Protein AF-Q8X206-F1 (afdb_monomer_lite)

Sequence (97 aa):
DLVGVASTAIGFFKKAAIGSSARERTIKTKTSPADVVMFSGSKDSQTSADTFQGGEARGALSWAFIESLKKWPRQSYLQLLNSIRALLEDKYTQKPQ

InterPro domains:
  IPR011600 Peptidase C14, caspase domain [PF00656] (23-97)

Foldseek 3Di:
DVVVVVVVVVVVVCCVVCVCVVVVVCCVPVHDPDDDDDKDQADPVDDFDWDADPNDIDGLLVVQLVVLCVVPVDDDPVRSLVSSQVSCVVPHPGRMD

pLDDT: mean 79.14, std 11.43, range [54.41, 96.06]

Structure (mmCIF, N/CA/C/O backbone):
data_AF-Q8X206-F1
#
_entry.id   AF-Q8X206-F1
#
loop_
_atom_site.group_PDB
_atom_site.id
_atom_site.type_symbol
_atom_site.label_atom_id
_atom_site.label_alt_id
_atom_site.label_comp_id
_atom_site.label_asym_id
_atom_site.label_entity_id
_atom_site.label_seq_id
_atom_site.pdbx_PDB_ins_code
_atom_site.Cartn_x
_atom_site.Cartn_y
_atom_site.Cartn_z
_atom_site.occupancy
_atom_site.B_iso_or_equiv
_atom_site.auth_seq_id
_atom_site.auth_comp_id
_atom_site.auth_asym_id
_atom_site.auth_atom_id
_atom_site.pdbx_PDB_model_num
ATOM 1 N N . ASP A 1 1 ? 5.310 28.600 -51.010 1.00 54.41 1 ASP A N 1
ATOM 2 C CA . ASP A 1 1 ? 4.723 27.301 -50.603 1.00 54.41 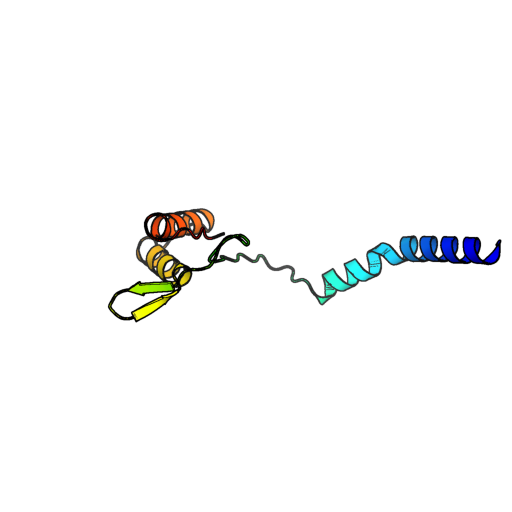1 ASP A CA 1
ATOM 3 C C . ASP A 1 1 ? 5.640 26.075 -50.659 1.00 54.41 1 ASP A C 1
ATOM 5 O O . ASP A 1 1 ? 5.428 25.163 -49.874 1.00 54.41 1 ASP A O 1
ATOM 9 N N . LEU A 1 2 ? 6.712 26.032 -51.465 1.00 59.72 2 LEU A N 1
ATOM 10 C CA . LEU A 1 2 ? 7.591 24.843 -51.552 1.00 59.72 2 LEU A CA 1
ATOM 11 C C . LEU A 1 2 ? 8.560 24.657 -50.352 1.00 59.72 2 LEU A C 1
ATOM 13 O O . LEU A 1 2 ? 8.896 23.537 -49.974 1.00 59.72 2 LEU A O 1
ATOM 17 N N . VAL A 1 3 ? 8.974 25.753 -49.705 1.00 63.19 3 VAL A N 1
ATOM 18 C CA . VAL A 1 3 ? 9.954 25.764 -48.592 1.00 63.19 3 VAL A CA 1
ATOM 19 C C . VAL A 1 3 ? 9.361 25.252 -47.263 1.00 63.19 3 VAL A C 1
ATOM 21 O O . VAL A 1 3 ? 10.061 24.645 -46.447 1.00 63.19 3 VAL A O 1
ATOM 24 N N . GLY A 1 4 ? 8.053 25.429 -47.051 1.00 63.25 4 GLY A N 1
ATOM 25 C CA . GLY A 1 4 ? 7.350 24.948 -45.851 1.00 63.25 4 GLY A CA 1
ATOM 26 C C . GLY A 1 4 ? 7.103 23.434 -45.854 1.00 63.25 4 GLY A C 1
ATOM 27 O O . GLY A 1 4 ? 7.157 22.783 -44.811 1.00 63.25 4 GLY A O 1
ATOM 28 N N . VAL A 1 5 ? 6.906 22.841 -47.037 1.00 74.75 5 VAL A N 1
ATOM 29 C CA . VAL A 1 5 ? 6.696 21.390 -47.181 1.00 74.75 5 VAL A CA 1
ATOM 30 C C . VAL A 1 5 ? 8.020 20.632 -47.032 1.00 74.75 5 VAL A C 1
ATOM 32 O O . VAL A 1 5 ? 8.072 19.609 -46.349 1.00 74.75 5 VAL A O 1
ATOM 35 N N . ALA A 1 6 ? 9.116 21.174 -47.576 1.00 71.56 6 ALA A N 1
ATOM 36 C CA . ALA A 1 6 ? 10.451 20.589 -47.442 1.00 71.56 6 ALA A CA 1
ATOM 37 C C . ALA A 1 6 ? 10.941 20.550 -45.981 1.00 71.56 6 ALA A C 1
ATOM 39 O O . ALA A 1 6 ? 11.440 19.526 -45.515 1.00 71.56 6 ALA A O 1
ATOM 40 N N . SER A 1 7 ? 10.750 21.636 -45.226 1.00 69.19 7 SER A N 1
ATOM 41 C CA . SER A 1 7 ? 11.130 21.707 -43.806 1.00 69.19 7 SER A CA 1
ATOM 42 C C . SER A 1 7 ? 10.301 20.764 -42.925 1.00 69.19 7 SER A C 1
ATOM 44 O O . SER A 1 7 ? 10.845 20.123 -42.024 1.00 69.19 7 SER A O 1
ATOM 46 N N . THR A 1 8 ? 9.015 20.596 -43.238 1.00 72.06 8 THR A N 1
ATOM 47 C CA . THR A 1 8 ? 8.134 19.628 -42.569 1.00 72.06 8 THR A CA 1
ATOM 48 C C . THR A 1 8 ? 8.582 18.188 -42.831 1.00 72.06 8 THR A C 1
ATOM 50 O O . THR A 1 8 ? 8.732 17.412 -41.886 1.00 72.06 8 THR A O 1
ATOM 53 N N . ALA A 1 9 ? 8.884 17.834 -44.084 1.00 75.38 9 ALA A N 1
ATOM 54 C CA . ALA A 1 9 ? 9.378 16.504 -44.446 1.00 75.38 9 ALA A CA 1
ATOM 55 C C . ALA A 1 9 ? 10.723 16.175 -43.770 1.00 75.38 9 ALA A C 1
ATOM 57 O O . ALA A 1 9 ? 10.882 15.089 -43.214 1.00 75.38 9 ALA A O 1
ATOM 58 N N . ILE A 1 10 ? 11.659 17.130 -43.729 1.00 77.06 10 ILE A N 1
ATOM 59 C CA . ILE A 1 10 ? 12.937 16.987 -43.008 1.00 77.06 10 ILE A CA 1
ATOM 60 C C . ILE A 1 10 ? 12.699 16.836 -41.499 1.00 77.06 10 ILE A C 1
ATOM 62 O O . ILE A 1 10 ? 13.345 16.011 -40.851 1.00 77.06 10 ILE A O 1
ATOM 66 N N . GLY A 1 11 ? 11.749 17.584 -40.930 1.00 70.19 11 GLY A N 1
ATOM 67 C CA . GLY A 1 11 ? 11.336 17.454 -39.533 1.00 70.19 11 GLY A CA 1
ATOM 68 C C . GLY A 1 11 ? 10.787 16.062 -39.205 1.00 70.19 11 GLY A C 1
ATOM 69 O O . GLY A 1 11 ? 11.175 15.476 -38.192 1.00 70.19 11 GLY A O 1
ATOM 70 N N . PHE A 1 12 ? 9.956 15.495 -40.082 1.00 75.50 12 PHE A N 1
ATOM 71 C CA . PHE A 1 12 ? 9.446 14.127 -39.949 1.00 75.50 12 PHE A CA 1
ATOM 72 C C . PHE A 1 12 ? 10.542 13.070 -40.122 1.00 75.50 12 PHE A C 1
ATOM 74 O O . PHE A 1 12 ? 10.615 12.158 -39.301 1.00 75.50 12 PHE A O 1
ATOM 81 N N . PHE A 1 13 ? 11.444 13.218 -41.097 1.00 72.62 13 PHE A N 1
ATOM 82 C CA . PHE A 1 13 ? 12.594 12.319 -41.268 1.00 72.62 13 PHE A CA 1
ATOM 83 C C . PHE A 1 13 ? 13.535 12.350 -40.063 1.00 72.62 13 PHE A C 1
ATOM 85 O O . PHE A 1 13 ? 13.949 11.304 -39.568 1.00 72.62 13 PHE A O 1
ATOM 92 N N . LYS A 1 14 ? 13.826 13.540 -39.528 1.00 68.06 14 LYS A N 1
ATOM 93 C CA . LYS A 1 14 ? 14.645 13.707 -38.325 1.00 68.06 14 LYS A CA 1
ATOM 94 C C . LYS A 1 14 ? 13.960 13.099 -37.101 1.00 68.06 14 LYS A C 1
ATOM 96 O O . LYS A 1 14 ? 14.617 12.446 -36.301 1.00 68.06 14 LYS A O 1
ATOM 101 N N . LYS A 1 15 ? 12.641 13.248 -36.963 1.00 68.19 15 LYS A N 1
ATOM 102 C CA . LYS A 1 15 ? 11.863 12.636 -35.875 1.00 68.19 15 LYS A CA 1
ATOM 103 C C . LYS A 1 15 ? 11.765 11.111 -36.011 1.00 68.19 15 LYS A C 1
ATOM 105 O O . LYS A 1 15 ? 11.794 10.431 -34.994 1.00 68.19 15 LYS A O 1
ATOM 110 N N . ALA A 1 16 ? 11.713 10.579 -37.231 1.00 69.06 16 ALA A N 1
ATOM 111 C CA . ALA A 1 16 ? 11.751 9.141 -37.499 1.00 69.06 16 ALA A CA 1
ATOM 112 C C . ALA A 1 16 ? 13.145 8.541 -37.235 1.00 69.06 16 ALA A C 1
ATOM 114 O O . ALA A 1 16 ? 13.244 7.488 -36.615 1.00 69.06 16 ALA A O 1
ATOM 115 N N . ALA A 1 17 ? 14.219 9.242 -37.615 1.00 68.25 17 ALA A N 1
ATOM 116 C CA . ALA A 1 17 ? 15.600 8.812 -37.378 1.00 68.25 17 ALA A CA 1
ATOM 117 C C . ALA A 1 17 ? 16.048 8.963 -35.908 1.00 68.25 17 ALA A C 1
ATOM 119 O O . ALA A 1 17 ? 16.857 8.178 -35.425 1.00 68.25 17 ALA A O 1
ATOM 120 N N . ILE A 1 18 ? 15.528 9.960 -35.180 1.00 65.06 18 ILE A N 1
ATOM 121 C CA . ILE A 1 18 ? 15.889 10.262 -33.776 1.00 65.06 18 ILE A CA 1
ATOM 122 C C . ILE A 1 18 ? 14.868 9.675 -32.777 1.00 65.06 18 ILE A C 1
ATOM 124 O O . ILE A 1 18 ? 15.115 9.670 -31.568 1.00 65.06 18 ILE A O 1
ATOM 128 N N . GLY A 1 19 ? 13.737 9.145 -33.257 1.00 66.75 19 GLY A N 1
ATOM 129 C CA . GLY A 1 19 ? 12.532 8.838 -32.474 1.00 66.75 19 GLY A CA 1
ATOM 130 C C . GLY A 1 19 ? 12.697 7.851 -31.315 1.00 66.75 19 GLY A C 1
ATOM 131 O O . GLY A 1 19 ? 11.918 7.912 -30.364 1.00 66.75 19 GLY A O 1
ATOM 132 N N . SER A 1 20 ? 13.723 6.994 -31.329 1.00 64.44 20 SER A N 1
ATOM 133 C CA . SER A 1 20 ? 14.026 6.065 -30.227 1.00 64.44 20 SER A CA 1
ATOM 134 C C . SER A 1 20 ? 15.083 6.581 -29.242 1.00 64.44 20 SER A C 1
ATOM 136 O O . SER A 1 20 ? 15.054 6.208 -28.070 1.00 64.44 20 SER A O 1
ATOM 138 N N . SER A 1 21 ? 15.973 7.487 -29.663 1.00 75.12 21 SER A N 1
ATOM 139 C CA . SER A 1 21 ? 17.170 7.876 -28.894 1.00 75.12 21 SER A CA 1
ATOM 140 C C . SER A 1 21 ? 16.854 8.562 -27.557 1.00 75.12 21 SER A C 1
ATOM 142 O O . SER A 1 21 ? 17.499 8.298 -26.541 1.00 75.12 21 SER A O 1
ATOM 144 N N . ALA A 1 22 ? 15.822 9.410 -27.516 1.00 77.25 22 ALA A N 1
ATOM 145 C CA . ALA A 1 22 ? 15.384 10.075 -26.289 1.00 77.25 22 ALA A CA 1
ATOM 146 C C . ALA A 1 22 ? 14.763 9.083 -25.290 1.00 77.25 22 ALA A C 1
ATOM 148 O O . ALA A 1 22 ? 14.988 9.191 -24.081 1.00 77.25 22 ALA A O 1
ATOM 149 N N . ARG A 1 23 ? 14.021 8.085 -25.791 1.00 79.00 23 ARG A N 1
ATOM 150 C CA . ARG A 1 23 ? 13.437 7.010 -24.978 1.00 79.00 23 ARG A CA 1
ATOM 151 C C . ARG A 1 23 ? 14.521 6.082 -24.439 1.00 79.00 23 ARG A C 1
ATOM 153 O O . ARG A 1 23 ? 14.531 5.826 -23.243 1.00 79.00 23 ARG A O 1
ATOM 160 N N . GLU A 1 24 ? 15.464 5.649 -25.271 1.00 82.62 24 GLU A N 1
ATOM 161 C CA . GLU A 1 24 ? 16.608 4.827 -24.850 1.00 82.62 24 GLU A CA 1
ATOM 162 C C . GLU A 1 24 ? 17.471 5.538 -23.810 1.00 82.62 24 GLU A C 1
ATOM 164 O O . GLU A 1 24 ? 17.855 4.937 -22.806 1.00 82.62 24 GLU A O 1
ATOM 169 N N . ARG A 1 25 ? 17.731 6.837 -23.996 1.00 82.06 25 ARG A N 1
ATOM 170 C CA . ARG A 1 25 ? 18.453 7.642 -23.006 1.00 82.06 25 ARG A CA 1
ATOM 171 C C . ARG A 1 25 ? 17.680 7.741 -21.692 1.00 82.06 25 ARG A C 1
ATOM 173 O O . ARG A 1 25 ? 18.287 7.641 -20.630 1.00 82.06 25 ARG A O 1
ATOM 180 N N . THR A 1 26 ? 16.358 7.891 -21.752 1.00 83.19 26 THR A N 1
ATOM 181 C CA . THR A 1 26 ? 15.487 7.924 -20.566 1.00 83.19 26 THR A CA 1
ATOM 182 C C . THR A 1 26 ? 15.466 6.576 -19.850 1.00 83.19 26 THR A C 1
ATOM 184 O O . THR A 1 26 ? 1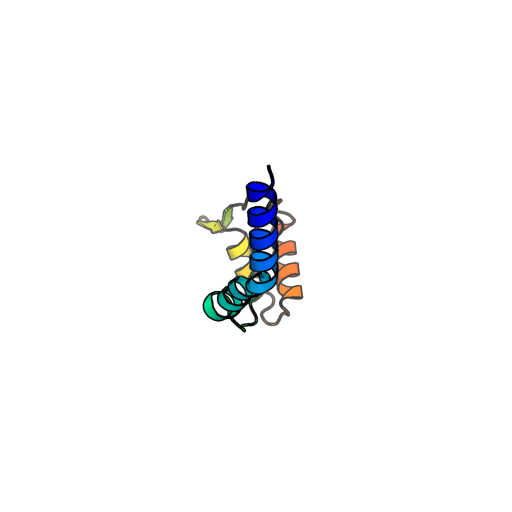5.634 6.550 -18.639 1.00 83.19 26 THR A O 1
ATOM 187 N N . ILE A 1 27 ? 15.362 5.459 -20.573 1.00 82.69 27 ILE A N 1
ATOM 188 C CA . ILE A 1 27 ? 15.456 4.113 -19.990 1.00 82.69 27 ILE A CA 1
ATOM 189 C C . ILE A 1 27 ? 16.815 3.946 -19.292 1.00 82.69 27 ILE A C 1
ATOM 191 O O . ILE A 1 27 ? 16.866 3.619 -18.111 1.00 82.69 27 ILE A O 1
ATOM 195 N N . LYS A 1 28 ? 17.922 4.283 -19.963 1.00 83.56 28 LYS A N 1
ATOM 196 C CA . LYS A 1 28 ? 19.273 4.138 -19.390 1.00 83.56 28 LYS A CA 1
ATOM 197 C C . LYS A 1 28 ? 19.552 5.019 -18.169 1.00 83.56 28 LYS A C 1
ATOM 199 O O . LYS A 1 28 ? 20.384 4.648 -17.354 1.00 83.56 28 LYS A O 1
ATOM 204 N N . THR A 1 29 ? 18.937 6.199 -18.073 1.00 88.25 29 THR A N 1
ATOM 205 C CA . THR A 1 29 ? 19.312 7.208 -17.057 1.00 88.25 29 THR A CA 1
ATOM 206 C C . THR A 1 29 ? 18.238 7.488 -16.013 1.00 88.25 29 THR A C 1
ATOM 208 O O . THR A 1 29 ? 18.549 8.048 -14.967 1.00 88.25 29 THR A O 1
ATOM 211 N N . LYS A 1 30 ? 16.979 7.134 -16.288 1.00 83.19 30 LYS A N 1
ATOM 212 C CA . LYS A 1 30 ? 15.816 7.452 -15.445 1.00 83.19 30 LYS A CA 1
ATOM 213 C C . LYS A 1 30 ? 14.943 6.237 -15.128 1.00 83.19 30 LYS A C 1
ATOM 215 O O . LYS A 1 30 ? 13.842 6.412 -14.617 1.00 83.19 30 LYS A O 1
ATOM 220 N N . THR A 1 31 ? 15.401 5.024 -15.434 1.00 82.38 31 THR A N 1
ATOM 221 C CA . THR A 1 31 ? 14.730 3.790 -15.005 1.00 82.38 31 THR A CA 1
ATOM 222 C C . THR A 1 31 ? 15.718 2.876 -14.296 1.00 82.38 31 THR A C 1
ATOM 224 O O . THR A 1 31 ? 16.926 2.979 -14.502 1.00 82.38 31 THR A O 1
ATOM 227 N N . SER A 1 32 ? 15.200 2.019 -13.423 1.00 82.50 32 SER A N 1
ATOM 228 C CA . SER A 1 32 ? 15.978 1.029 -12.684 1.00 82.50 32 SER A CA 1
ATOM 229 C C . SER A 1 32 ? 15.637 -0.366 -13.211 1.00 82.50 32 SER A C 1
ATOM 231 O O . SER A 1 32 ? 14.466 -0.604 -13.506 1.00 82.50 32 SER A O 1
ATOM 233 N N . PRO A 1 33 ? 16.602 -1.300 -13.295 1.00 84.75 33 PRO A N 1
ATOM 234 C CA . PRO A 1 33 ? 16.324 -2.704 -13.597 1.00 84.75 33 PRO A CA 1
ATOM 235 C C . PRO A 1 33 ? 15.715 -3.477 -12.407 1.00 84.75 33 PRO A C 1
ATOM 237 O O . PRO A 1 33 ? 15.664 -4.699 -12.450 1.00 84.75 33 PRO A O 1
ATOM 240 N N . ALA A 1 34 ? 15.324 -2.800 -11.323 1.00 84.56 34 ALA A N 1
ATOM 241 C CA . ALA A 1 34 ? 14.817 -3.434 -10.110 1.00 84.56 34 ALA A CA 1
ATOM 242 C C . ALA A 1 34 ? 13.370 -3.932 -10.243 1.00 84.56 34 ALA A C 1
ATOM 244 O O . ALA A 1 34 ? 12.522 -3.264 -10.837 1.00 84.56 34 ALA A O 1
ATOM 245 N N . ASP A 1 35 ? 13.079 -5.038 -9.561 1.00 86.12 35 ASP A N 1
ATOM 246 C CA . ASP A 1 35 ? 11.716 -5.499 -9.314 1.00 86.12 35 ASP A CA 1
ATOM 247 C C . ASP A 1 35 ? 11.113 -4.688 -8.161 1.00 86.12 35 ASP A C 1
ATOM 249 O O . ASP A 1 35 ? 11.530 -4.803 -7.006 1.00 86.12 35 ASP A O 1
ATOM 253 N N . VAL A 1 36 ? 10.145 -3.827 -8.478 1.00 86.69 36 VAL A N 1
ATOM 254 C CA . VAL A 1 36 ? 9.512 -2.924 -7.509 1.00 86.69 36 VAL A CA 1
ATOM 255 C C . VAL A 1 36 ? 8.061 -3.330 -7.291 1.00 86.69 36 VAL A C 1
ATOM 257 O O . VAL A 1 36 ? 7.278 -3.407 -8.236 1.00 86.69 36 VAL A O 1
ATOM 260 N N . VAL A 1 37 ? 7.693 -3.528 -6.025 1.00 88.69 37 VAL A N 1
ATOM 261 C CA . VAL A 1 37 ? 6.304 -3.695 -5.585 1.00 88.69 37 VAL A CA 1
ATOM 262 C C . VAL A 1 37 ? 5.922 -2.472 -4.762 1.00 88.69 37 VAL A C 1
ATOM 264 O O . VAL A 1 37 ? 6.590 -2.146 -3.782 1.00 88.69 37 VAL A O 1
ATOM 267 N N . MET A 1 38 ? 4.851 -1.792 -5.162 1.00 90.75 38 MET A N 1
ATOM 268 C CA . MET A 1 38 ? 4.302 -0.634 -4.462 1.00 90.75 38 MET A CA 1
ATOM 269 C C . MET A 1 38 ? 2.862 -0.935 -4.067 1.00 90.75 38 MET A C 1
ATOM 271 O O . MET A 1 38 ? 2.094 -1.398 -4.901 1.00 90.75 38 MET A O 1
ATOM 275 N N . PHE A 1 39 ? 2.513 -0.625 -2.820 1.00 88.62 39 PHE A N 1
ATOM 276 C CA . PHE A 1 39 ? 1.133 -0.621 -2.349 1.00 88.62 39 PHE A CA 1
ATOM 277 C C . PHE A 1 39 ? 0.657 0.820 -2.176 1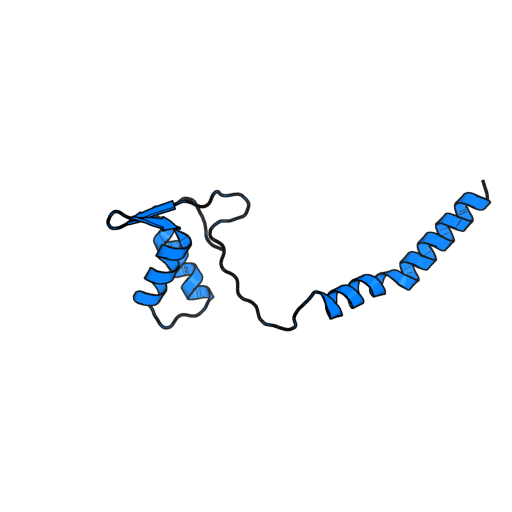.00 88.62 39 PHE A C 1
ATOM 279 O O . PHE A 1 39 ? 1.343 1.615 -1.525 1.00 88.62 39 PHE A O 1
ATOM 286 N N . SER A 1 40 ? -0.508 1.159 -2.725 1.00 87.25 40 SER A N 1
ATOM 287 C CA . SER A 1 40 ? -1.144 2.468 -2.540 1.00 87.25 40 SER A CA 1
ATOM 288 C C . SER A 1 40 ? -2.431 2.364 -1.714 1.00 87.25 40 SER A C 1
ATOM 290 O O . SER A 1 40 ? -3.078 1.319 -1.649 1.00 87.25 40 SER A O 1
ATOM 292 N N . GLY A 1 41 ? -2.797 3.455 -1.031 1.00 74.12 41 GLY A N 1
ATOM 293 C CA . GLY A 1 41 ? -3.921 3.470 -0.083 1.00 74.12 41 GLY A CA 1
ATOM 294 C C . GLY A 1 41 ? -5.294 3.524 -0.737 1.00 74.12 41 GLY A C 1
ATOM 295 O O . GLY A 1 41 ? -6.280 3.070 -0.158 1.00 74.12 41 GLY A O 1
ATOM 296 N N . SER A 1 42 ? -5.357 4.054 -1.953 1.00 70.56 42 SER A N 1
ATOM 297 C CA . SER A 1 42 ? -6.593 4.245 -2.688 1.00 70.56 42 SER A CA 1
ATOM 298 C C . SER A 1 42 ? -6.355 4.102 -4.188 1.00 70.56 42 SER A C 1
ATOM 300 O O . SER A 1 42 ? -5.260 4.331 -4.702 1.00 70.56 42 SER A O 1
ATOM 302 N N . LYS A 1 43 ? -7.417 3.734 -4.906 1.00 70.25 43 LYS A N 1
ATOM 303 C CA . LYS A 1 43 ? -7.494 3.949 -6.351 1.00 70.25 43 LYS A CA 1
ATOM 304 C C . LYS A 1 43 ? -7.434 5.451 -6.636 1.00 70.25 43 LYS A C 1
ATOM 306 O O . LYS A 1 43 ? -7.992 6.220 -5.860 1.00 70.25 43 LYS A O 1
ATOM 311 N N . ASP A 1 44 ? -6.889 5.848 -7.786 1.00 63.41 44 ASP A N 1
ATOM 312 C CA . ASP A 1 44 ? -6.801 7.263 -8.204 1.00 63.41 44 ASP A CA 1
ATOM 313 C C . ASP A 1 44 ? -8.133 8.033 -8.121 1.00 63.41 44 ASP A C 1
ATOM 315 O O . ASP A 1 44 ? -8.149 9.244 -7.938 1.00 63.41 44 ASP A O 1
ATOM 319 N N . SER A 1 45 ? -9.270 7.337 -8.230 1.00 61.97 45 SER A N 1
ATOM 320 C CA . SER A 1 45 ? -10.611 7.923 -8.136 1.00 61.97 45 SER A CA 1
ATOM 321 C C . SER A 1 45 ? -11.165 8.025 -6.705 1.00 61.97 45 SER A C 1
ATOM 323 O O . SER A 1 45 ? -12.360 8.269 -6.543 1.00 61.97 45 SER A O 1
ATOM 325 N N . GLN A 1 46 ? -10.371 7.729 -5.674 1.00 64.25 46 GLN A N 1
ATOM 326 C CA . GLN A 1 46 ? -10.816 7.615 -4.283 1.00 64.25 46 GLN A CA 1
ATOM 327 C C . GLN A 1 46 ? -9.902 8.395 -3.330 1.00 64.25 46 GLN A C 1
ATOM 329 O O . GLN A 1 46 ? -8.686 8.438 -3.502 1.00 64.25 46 GLN A O 1
ATOM 334 N N . THR A 1 47 ? -10.491 8.955 -2.274 1.00 67.44 47 THR A N 1
ATOM 335 C CA . THR A 1 47 ? -9.770 9.671 -1.213 1.00 67.44 47 THR A CA 1
ATOM 336 C C . THR A 1 47 ? -9.260 8.694 -0.155 1.00 67.44 47 THR A C 1
ATOM 338 O O . THR A 1 47 ? -10.018 7.843 0.315 1.00 67.44 47 THR A O 1
ATOM 341 N N . SER A 1 48 ? -7.987 8.815 0.233 1.00 63.00 48 SER A N 1
ATOM 342 C CA . SER A 1 48 ? -7.437 8.053 1.355 1.00 63.00 48 SER A CA 1
ATOM 343 C C . SER A 1 48 ? -8.067 8.503 2.670 1.00 63.00 48 SER A C 1
ATOM 345 O O . SER A 1 48 ? -8.215 9.703 2.897 1.00 63.00 48 SER A O 1
ATOM 347 N N . ALA A 1 49 ? -8.394 7.559 3.546 1.00 66.19 49 ALA A N 1
ATOM 348 C CA . ALA A 1 49 ? -9.009 7.857 4.833 1.00 66.19 49 ALA A CA 1
ATOM 349 C C . ALA A 1 49 ? -8.033 7.673 6.001 1.00 66.19 49 ALA A C 1
ATOM 351 O O . ALA A 1 49 ? -7.257 6.711 6.042 1.00 66.19 49 ALA A O 1
ATOM 352 N N . ASP A 1 50 ? -8.137 8.569 6.978 1.00 66.69 50 ASP A N 1
ATOM 353 C CA . ASP A 1 50 ? -7.516 8.410 8.287 1.00 66.69 50 ASP A CA 1
ATOM 354 C C . ASP A 1 50 ? -8.347 7.473 9.173 1.00 66.69 50 ASP A C 1
ATOM 356 O O . ASP A 1 50 ? -9.569 7.353 9.050 1.00 66.69 50 ASP A O 1
ATOM 360 N N . THR A 1 51 ? -7.672 6.788 10.089 1.00 65.12 51 THR A N 1
ATOM 361 C CA . THR A 1 51 ? -8.272 5.900 11.091 1.00 65.12 51 THR A CA 1
ATOM 362 C C . THR A 1 51 ? -8.004 6.430 12.477 1.00 65.12 51 THR A C 1
ATOM 364 O O . THR A 1 51 ? -6.961 7.027 12.734 1.00 65.12 51 THR A O 1
ATOM 367 N N . PHE A 1 52 ? -8.923 6.146 13.389 1.00 60.12 52 PHE A N 1
ATOM 368 C CA . PHE A 1 52 ? -8.711 6.351 14.811 1.00 60.12 52 PHE A CA 1
ATOM 369 C C . PHE A 1 52 ? -8.671 4.991 15.493 1.00 60.12 52 PHE A C 1
ATOM 371 O O . PHE A 1 52 ? -9.662 4.256 15.495 1.00 60.12 52 PHE A O 1
ATOM 378 N N . GLN A 1 53 ? -7.517 4.642 16.061 1.00 62.78 53 GLN A N 1
ATOM 379 C CA . GLN A 1 53 ? -7.346 3.400 16.807 1.00 62.78 53 GLN A CA 1
ATOM 380 C C . GLN A 1 53 ? -6.594 3.631 18.110 1.00 62.78 53 GLN A C 1
ATOM 382 O O . GLN A 1 53 ? -5.500 4.185 18.112 1.00 62.78 53 GLN A O 1
ATOM 387 N N . GLY A 1 54 ? -7.178 3.175 19.223 1.00 61.53 54 GLY A N 1
ATOM 388 C CA . GLY A 1 54 ? -6.550 3.274 20.544 1.00 61.53 54 GLY A CA 1
A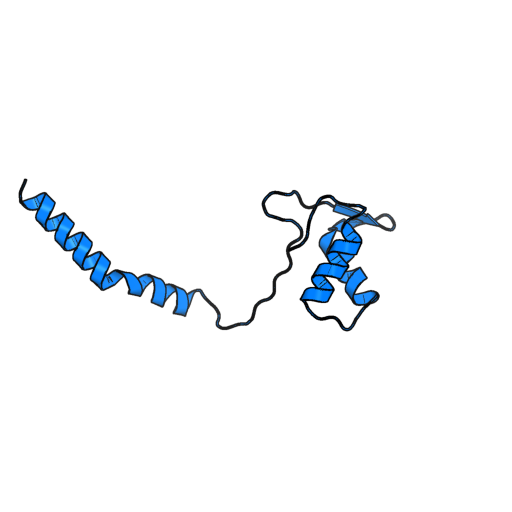TOM 389 C C . GLY A 1 54 ? -6.335 4.710 21.035 1.00 61.53 54 GLY A C 1
ATOM 390 O O . GLY A 1 54 ? -5.440 4.934 21.837 1.00 61.53 54 GLY A O 1
ATOM 391 N N . GLY A 1 55 ? -7.120 5.675 20.544 1.00 67.44 55 GLY A N 1
ATOM 392 C CA . GLY A 1 55 ? -6.981 7.095 20.892 1.00 67.44 55 GLY A CA 1
ATOM 393 C C . GLY A 1 55 ? -5.999 7.882 20.018 1.00 67.44 55 GLY A C 1
ATOM 394 O O . GLY A 1 55 ? -5.869 9.085 20.215 1.00 67.44 55 GLY A O 1
ATOM 395 N N . GLU A 1 56 ? -5.357 7.249 19.030 1.00 67.38 56 GLU A N 1
ATOM 396 C CA . GLU A 1 56 ? -4.432 7.914 18.104 1.00 67.38 56 GLU A CA 1
ATOM 397 C C . GLU A 1 56 ? -4.962 7.928 16.664 1.00 67.38 56 GLU A C 1
ATOM 399 O O . GLU A 1 56 ? -5.553 6.951 16.189 1.00 67.38 56 GLU A O 1
ATOM 404 N N . ALA A 1 57 ? -4.700 9.031 15.956 1.00 65.19 57 ALA A N 1
ATOM 405 C CA . ALA A 1 57 ? -4.917 9.139 14.518 1.00 65.19 57 ALA A CA 1
ATOM 406 C C . ALA A 1 57 ? -3.802 8.396 13.760 1.00 65.19 57 ALA A C 1
ATOM 408 O O . ALA A 1 57 ? -2.615 8.635 13.988 1.00 65.19 57 ALA A O 1
ATOM 409 N N . ARG A 1 58 ? -4.172 7.485 12.855 1.00 76.75 58 ARG A N 1
ATOM 410 C CA . ARG A 1 58 ? -3.249 6.701 12.015 1.00 76.75 58 ARG A CA 1
ATOM 411 C C . ARG A 1 58 ? -3.810 6.541 10.610 1.00 76.75 58 ARG A C 1
ATOM 413 O O . ARG A 1 58 ? -5.003 6.310 10.458 1.00 76.75 58 ARG A O 1
ATOM 420 N N . GLY A 1 59 ? -2.958 6.552 9.587 1.00 82.94 59 GLY A N 1
ATOM 421 C CA . GLY A 1 59 ? -3.384 6.267 8.213 1.00 82.94 59 GLY A CA 1
ATOM 422 C C . GLY A 1 59 ? -3.903 4.832 8.052 1.00 82.94 59 GLY A C 1
ATOM 423 O O . GLY A 1 59 ? -3.298 3.885 8.564 1.00 82.94 59 GLY A O 1
ATOM 424 N N . ALA A 1 60 ? -5.005 4.656 7.323 1.00 85.06 60 ALA A N 1
ATOM 425 C CA . ALA A 1 60 ? -5.693 3.367 7.213 1.00 85.06 60 ALA A CA 1
ATOM 426 C C . ALA A 1 60 ? -4.890 2.271 6.541 1.00 85.06 60 ALA A C 1
ATOM 428 O O . ALA A 1 60 ? -4.848 1.148 7.043 1.00 85.06 60 ALA A O 1
ATOM 429 N N . LEU A 1 61 ? -4.214 2.606 5.444 1.00 87.75 61 LEU A N 1
ATOM 430 C CA . LEU A 1 61 ? -3.351 1.655 4.763 1.00 87.75 61 LEU A CA 1
ATOM 431 C C . LEU A 1 61 ? -2.222 1.195 5.685 1.00 87.75 61 LEU A C 1
ATOM 433 O O . LEU A 1 61 ? -2.011 -0.003 5.835 1.00 87.75 61 LEU A O 1
ATOM 437 N N . SER A 1 62 ? -1.527 2.136 6.327 1.00 88.75 62 SER A N 1
ATOM 438 C CA . SER A 1 62 ? -0.404 1.829 7.215 1.00 88.75 62 SER A CA 1
ATOM 439 C C . SER A 1 62 ? -0.843 0.955 8.385 1.00 88.75 62 SER A C 1
ATOM 441 O O . SER A 1 62 ? -0.163 -0.012 8.726 1.00 88.75 62 SER A O 1
ATOM 443 N N . TRP A 1 63 ? -2.007 1.253 8.968 1.00 90.38 63 TRP A N 1
ATOM 444 C CA . TRP A 1 63 ? -2.590 0.426 10.014 1.00 90.38 63 TRP A CA 1
ATOM 445 C C . TRP A 1 63 ? -2.893 -0.999 9.519 1.00 90.38 63 TRP A C 1
ATOM 447 O O . TRP A 1 63 ? -2.409 -1.965 10.110 1.00 90.38 63 TRP A O 1
ATOM 457 N N . ALA A 1 64 ? -3.636 -1.139 8.416 1.00 89.81 64 ALA A N 1
ATOM 458 C CA . ALA A 1 64 ? -4.026 -2.441 7.876 1.00 89.81 64 ALA A CA 1
ATOM 459 C C . ALA A 1 64 ? -2.822 -3.267 7.394 1.00 89.81 64 ALA A C 1
ATOM 461 O O . ALA A 1 64 ? -2.805 -4.486 7.558 1.00 89.81 64 ALA A O 1
ATOM 462 N N . PHE A 1 65 ? -1.791 -2.615 6.855 1.00 92.31 65 PHE A N 1
ATOM 463 C CA . PHE A 1 65 ? -0.533 -3.245 6.456 1.00 92.31 65 PHE A CA 1
ATOM 464 C C . PHE A 1 65 ? 0.180 -3.883 7.655 1.00 92.31 65 PHE A C 1
ATOM 466 O O . PHE A 1 65 ? 0.511 -5.070 7.625 1.00 92.31 65 PHE A O 1
ATOM 473 N N . ILE A 1 66 ? 0.366 -3.118 8.737 1.00 92.19 66 ILE A N 1
ATOM 474 C CA . ILE A 1 66 ? 1.005 -3.609 9.966 1.00 92.19 66 ILE A CA 1
ATOM 475 C C . ILE A 1 66 ? 0.174 -4.737 10.586 1.00 92.19 66 ILE A C 1
ATOM 477 O O . ILE A 1 66 ? 0.724 -5.764 10.987 1.00 92.19 66 ILE A O 1
ATOM 481 N N . GLU A 1 67 ? -1.144 -4.565 10.657 1.00 93.00 67 GLU A N 1
ATOM 482 C CA . GLU A 1 67 ? -2.046 -5.551 11.251 1.00 93.00 67 GLU A CA 1
ATOM 483 C C . GLU A 1 67 ?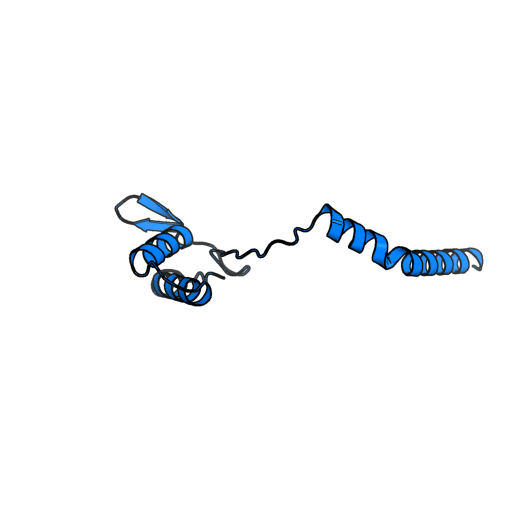 -2.072 -6.864 10.451 1.00 93.00 67 GLU A C 1
ATOM 485 O O . GLU A 1 67 ?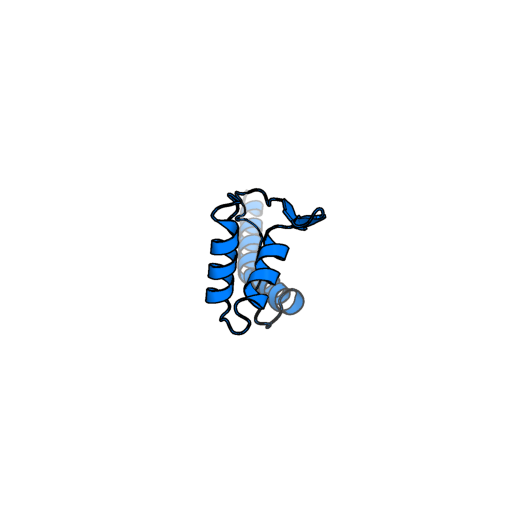 -2.051 -7.949 11.038 1.00 93.00 67 GLU A O 1
ATOM 490 N N . SER A 1 68 ? -2.035 -6.784 9.117 1.00 94.56 68 SER A N 1
ATOM 491 C CA . SER A 1 68 ? -1.942 -7.958 8.244 1.00 94.56 68 SER A CA 1
ATOM 492 C C . SER A 1 68 ? -0.673 -8.767 8.511 1.00 94.56 68 SER A C 1
ATOM 494 O O . SER A 1 68 ? -0.754 -9.981 8.700 1.00 94.56 68 SER A O 1
ATOM 496 N N . LEU A 1 69 ? 0.487 -8.105 8.583 1.00 95.19 69 LEU A N 1
ATOM 497 C CA . LEU A 1 69 ? 1.769 -8.775 8.827 1.00 95.19 69 LEU A CA 1
ATOM 498 C C . LEU A 1 69 ? 1.870 -9.367 10.238 1.00 95.19 69 LEU A C 1
ATOM 500 O O . LEU A 1 69 ? 2.510 -10.401 10.423 1.00 95.19 69 LEU A O 1
ATOM 504 N N . LYS A 1 70 ? 1.221 -8.750 11.233 1.00 95.25 70 LYS A N 1
ATOM 505 C CA . LYS A 1 70 ? 1.136 -9.309 12.592 1.00 95.25 70 LYS A CA 1
ATOM 506 C C . LYS A 1 70 ? 0.306 -10.591 12.633 1.00 95.25 70 LYS A C 1
ATOM 508 O O . LYS A 1 70 ? 0.715 -11.551 13.281 1.00 95.25 70 LYS A O 1
ATOM 513 N N . LYS A 1 71 ? -0.849 -10.613 11.959 1.00 95.12 71 LYS A N 1
ATOM 514 C CA . LYS A 1 71 ? -1.747 -11.784 11.931 1.00 95.12 71 LYS A CA 1
ATOM 515 C C . LYS A 1 71 ? -1.193 -12.921 11.082 1.00 95.12 71 LYS A C 1
ATOM 517 O O . LYS A 1 71 ? -1.315 -14.087 11.448 1.00 95.12 71 LYS A O 1
ATOM 522 N N . TRP A 1 72 ? -0.582 -12.575 9.957 1.00 95.56 72 TRP A N 1
ATOM 523 C CA . TRP A 1 72 ? -0.077 -13.523 8.978 1.00 95.56 72 TRP A CA 1
ATOM 524 C C . TRP A 1 72 ? 1.306 -13.062 8.499 1.00 95.56 72 TRP A C 1
ATOM 526 O O . TRP A 1 72 ? 1.419 -12.337 7.514 1.00 95.56 72 TRP A O 1
ATOM 536 N N . PRO A 1 73 ? 2.386 -13.486 9.171 1.00 93.75 73 PRO A N 1
ATOM 537 C CA . PRO A 1 73 ? 3.733 -12.991 8.874 1.00 93.75 73 PRO A CA 1
ATOM 538 C C . PRO A 1 73 ? 4.342 -13.569 7.589 1.00 93.75 73 PRO A C 1
ATOM 540 O O . PRO A 1 73 ? 5.333 -13.046 7.086 1.00 93.75 73 PRO A O 1
ATOM 543 N N . ARG A 1 74 ? 3.787 -14.666 7.052 1.00 95.12 74 ARG A N 1
ATOM 544 C CA . ARG A 1 74 ? 4.272 -15.325 5.828 1.00 95.12 74 ARG A CA 1
ATOM 545 C C . ARG A 1 74 ? 3.160 -15.356 4.788 1.00 95.12 74 ARG A C 1
ATOM 547 O O . ARG A 1 74 ? 2.324 -16.254 4.796 1.00 95.12 74 ARG A O 1
ATOM 554 N N . GLN A 1 75 ? 3.162 -14.358 3.913 1.00 95.12 75 GLN A N 1
ATOM 555 C CA . GLN A 1 75 ? 2.177 -14.169 2.850 1.00 95.12 75 GLN A CA 1
ATOM 556 C C . GLN A 1 75 ? 2.895 -13.818 1.546 1.00 95.12 75 GLN A C 1
ATOM 558 O O . GLN A 1 75 ? 3.942 -13.172 1.568 1.00 95.12 75 GLN A O 1
ATOM 563 N N . SER A 1 76 ? 2.323 -14.199 0.405 1.00 96.06 76 SER A N 1
ATOM 564 C CA . SER A 1 76 ? 2.708 -13.617 -0.884 1.00 96.06 76 SER A CA 1
ATOM 565 C C . SER A 1 76 ? 2.195 -12.177 -1.005 1.00 96.06 76 SER A C 1
ATOM 567 O O . SER A 1 76 ? 1.253 -11.792 -0.312 1.00 96.06 76 SER A O 1
ATOM 569 N N . TYR A 1 77 ? 2.750 -11.378 -1.923 1.00 93.62 77 TYR A N 1
ATOM 570 C CA . TYR A 1 77 ? 2.279 -10.002 -2.147 1.00 93.62 77 TYR A CA 1
ATOM 571 C C . TYR A 1 77 ? 0.787 -9.925 -2.498 1.00 93.62 77 TYR A C 1
ATOM 573 O O . TYR A 1 77 ? 0.088 -9.030 -2.031 1.00 93.62 77 TYR A O 1
ATOM 581 N N . LEU A 1 78 ? 0.277 -10.895 -3.263 1.00 93.44 78 LEU A N 1
ATOM 582 C CA . LEU A 1 78 ? -1.146 -10.974 -3.592 1.00 93.44 78 LEU A CA 1
ATOM 583 C C . LEU A 1 78 ? -2.001 -11.284 -2.356 1.00 93.44 78 LEU A C 1
ATOM 585 O O . LEU A 1 78 ? -3.071 -10.707 -2.177 1.00 93.44 78 LEU A O 1
ATOM 589 N N . GLN A 1 79 ? -1.529 -12.187 -1.494 1.00 95.44 79 GLN A N 1
ATOM 590 C CA . GLN A 1 79 ? -2.212 -12.497 -0.238 1.00 95.44 79 GLN A CA 1
ATOM 591 C C . GLN A 1 79 ? -2.220 -11.288 0.696 1.00 95.44 79 GLN A C 1
ATOM 593 O O . GLN A 1 79 ? -3.272 -10.978 1.245 1.00 95.44 79 GLN A O 1
ATOM 598 N N . LEU A 1 80 ? -1.090 -10.583 0.801 1.00 95.06 80 LEU A N 1
ATOM 599 C CA . LEU A 1 80 ? -0.956 -9.358 1.584 1.00 95.06 80 LEU A CA 1
ATOM 600 C C . LEU A 1 80 ? -1.918 -8.264 1.096 1.00 95.06 80 LEU A C 1
ATOM 602 O O . LEU A 1 80 ? -2.599 -7.634 1.899 1.00 95.06 80 LEU A O 1
ATOM 606 N N . LEU A 1 81 ? -2.041 -8.067 -0.220 1.00 93.12 81 LEU A N 1
ATOM 607 C CA . LEU A 1 81 ? -3.005 -7.116 -0.781 1.00 93.12 81 LEU A CA 1
ATOM 608 C C . LEU A 1 81 ? -4.445 -7.465 -0.382 1.00 93.12 81 LEU A C 1
ATOM 610 O O . LEU A 1 81 ? -5.223 -6.594 0.010 1.00 93.12 81 LEU A O 1
ATOM 614 N N . ASN A 1 82 ? -4.800 -8.746 -0.474 1.00 93.00 82 ASN A N 1
ATOM 615 C CA . ASN A 1 82 ? -6.145 -9.211 -0.156 1.00 93.00 82 ASN A CA 1
ATOM 616 C C . ASN A 1 82 ? -6.456 -9.107 1.342 1.00 93.00 82 ASN A C 1
ATOM 618 O O . ASN A 1 82 ? -7.561 -8.701 1.699 1.00 93.00 82 ASN A O 1
ATOM 622 N N . SER A 1 83 ? -5.499 -9.403 2.223 1.00 94.12 83 SER A N 1
ATOM 623 C CA . SER A 1 83 ? -5.693 -9.242 3.667 1.00 94.12 83 SER A CA 1
ATOM 624 C C . SER A 1 83 ? -5.791 -7.775 4.082 1.00 94.12 83 SER A C 1
ATOM 626 O O . SER A 1 83 ? -6.631 -7.448 4.919 1.00 94.12 83 SER A O 1
ATOM 628 N N . ILE A 1 84 ? -5.016 -6.872 3.470 1.00 92.00 84 ILE A N 1
ATOM 629 C CA . ILE A 1 84 ? -5.159 -5.423 3.693 1.00 92.00 84 ILE A CA 1
ATOM 630 C C . ILE A 1 84 ? -6.555 -4.954 3.261 1.00 92.00 84 ILE A C 1
ATOM 632 O O . ILE A 1 84 ? -7.217 -4.246 4.018 1.00 92.00 84 ILE A O 1
ATOM 636 N N . ARG A 1 85 ? -7.031 -5.363 2.076 1.00 90.19 85 ARG A N 1
ATOM 637 C CA . ARG A 1 85 ? -8.382 -5.021 1.594 1.00 90.19 85 ARG A CA 1
ATOM 638 C C . ARG A 1 85 ? -9.465 -5.497 2.556 1.00 90.19 85 ARG A C 1
ATOM 640 O O . ARG A 1 85 ? -10.308 -4.692 2.933 1.00 90.19 85 ARG A O 1
ATOM 647 N N . ALA A 1 86 ? -9.388 -6.747 3.008 1.00 89.75 86 ALA A N 1
ATOM 648 C CA . ALA A 1 86 ? -10.354 -7.312 3.949 1.00 89.75 86 ALA A CA 1
ATOM 649 C C . ALA A 1 86 ? -10.402 -6.544 5.285 1.00 89.75 86 ALA A C 1
ATOM 651 O O . ALA A 1 86 ? -11.467 -6.378 5.868 1.00 89.75 86 ALA A O 1
ATOM 652 N N . LEU A 1 87 ? -9.265 -6.030 5.770 1.00 88.62 87 LEU A N 1
ATOM 653 C CA . LEU A 1 87 ? -9.217 -5.226 7.000 1.00 88.62 87 LEU A CA 1
ATOM 654 C C . LEU A 1 87 ? -9.827 -3.823 6.843 1.00 88.62 87 LEU A C 1
ATOM 656 O O . LEU A 1 87 ? -10.172 -3.198 7.849 1.00 88.62 87 LEU A O 1
ATOM 660 N N . LEU A 1 88 ? -9.933 -3.320 5.611 1.00 86.19 88 LEU A N 1
ATOM 661 C CA . LEU A 1 88 ? -10.450 -1.984 5.310 1.00 86.19 88 LEU A CA 1
ATOM 662 C C . LEU A 1 88 ? -11.889 -1.989 4.783 1.00 86.19 88 LEU A C 1
ATOM 664 O O . LEU A 1 88 ? -12.561 -0.974 4.936 1.00 86.19 88 LEU A O 1
ATOM 668 N N . GLU A 1 89 ? -12.361 -3.099 4.215 1.00 81.12 89 GLU A N 1
ATOM 669 C CA . GLU A 1 89 ? -13.640 -3.221 3.498 1.00 81.12 89 GLU A CA 1
ATOM 670 C C . GLU A 1 89 ? -14.859 -2.757 4.309 1.00 81.12 89 GLU A C 1
ATOM 672 O O . GLU A 1 89 ? -15.676 -1.994 3.800 1.00 81.12 89 GLU A O 1
ATOM 677 N N . ASP A 1 90 ? -14.935 -3.126 5.590 1.00 70.62 90 ASP A N 1
ATOM 678 C CA . ASP A 1 90 ? -16.064 -2.757 6.460 1.00 70.62 90 ASP A CA 1
ATOM 679 C C . ASP A 1 90 ? -16.014 -1.306 6.960 1.00 70.62 90 ASP A C 1
ATOM 681 O O . ASP A 1 90 ? -17.016 -0.770 7.434 1.00 70.62 90 ASP A O 1
ATOM 685 N N . LYS A 1 91 ? -14.840 -0.666 6.920 1.00 69.56 91 LYS A N 1
ATOM 686 C CA . LYS A 1 91 ? -14.601 0.618 7.604 1.00 69.56 91 LYS A CA 1
ATOM 687 C C . LYS A 1 91 ? -14.317 1.773 6.657 1.00 69.56 91 LYS A C 1
ATOM 689 O O . LYS A 1 91 ? -14.475 2.927 7.051 1.00 69.56 91 LYS A O 1
ATOM 694 N N . TYR A 1 92 ? -13.888 1.482 5.432 1.00 72.94 92 TYR A N 1
ATOM 695 C CA . TYR A 1 92 ? -13.404 2.480 4.490 1.00 72.94 92 TYR A CA 1
ATOM 696 C C . TYR A 1 92 ? -13.820 2.141 3.063 1.00 72.94 92 TYR A C 1
ATOM 698 O O . TYR A 1 92 ? -13.716 1.009 2.606 1.00 72.94 92 TYR A O 1
ATOM 706 N N . THR A 1 93 ? -14.221 3.164 2.312 1.00 70.44 93 THR A N 1
ATOM 707 C CA . THR A 1 93 ? -14.556 3.017 0.888 1.00 70.44 93 THR A CA 1
ATOM 708 C C . THR A 1 93 ? -13.316 2.871 0.003 1.00 70.44 93 THR A C 1
ATOM 710 O O . THR A 1 93 ? -13.426 2.420 -1.141 1.00 70.44 93 THR A O 1
ATOM 713 N N . GLN A 1 94 ? -12.138 3.253 0.511 1.00 69.69 94 GLN A N 1
ATOM 714 C CA . GLN A 1 94 ? -10.870 3.170 -0.209 1.00 69.69 94 GLN A CA 1
ATOM 715 C C . GLN A 1 94 ? -10.484 1.714 -0.492 1.00 69.69 94 GLN A C 1
ATOM 717 O O . GLN A 1 94 ? -10.590 0.841 0.370 1.00 69.69 94 GLN A O 1
ATOM 722 N N . LYS A 1 95 ? -10.005 1.458 -1.709 1.00 78.94 95 LYS A N 1
ATOM 723 C CA . LYS A 1 95 ? -9.525 0.143 -2.133 1.00 78.94 95 LYS A CA 1
ATOM 724 C C . LYS A 1 95 ? -8.026 0.220 -2.421 1.00 78.94 95 LYS A C 1
ATOM 726 O O . LYS A 1 95 ? -7.663 0.793 -3.451 1.00 78.94 95 LYS A O 1
ATOM 731 N N . PRO A 1 96 ? -7.178 -0.361 -1.555 1.00 80.31 96 PRO A N 1
ATOM 732 C CA . PRO A 1 96 ? -5.743 -0.449 -1.793 1.00 80.31 96 PRO A CA 1
ATOM 733 C C . PRO A 1 96 ? -5.404 -1.136 -3.118 1.00 80.31 96 PRO A C 1
ATOM 735 O O . PRO A 1 96 ? -6.118 -2.071 -3.524 1.00 80.31 96 PRO A O 1
ATOM 738 N N . GLN A 1 97 ? -4.324 -0.698 -3.769 1.00 78.69 97 GLN A N 1
ATOM 739 C CA . GLN A 1 97 ? -3.797 -1.269 -5.018 1.00 78.69 97 GLN A CA 1
ATOM 740 C C . GLN A 1 97 ? -2.364 -1.746 -4.860 1.00 78.69 97 GLN A C 1
ATOM 742 O O . GLN A 1 97 ? -1.603 -1.073 -4.131 1.00 78.69 97 GLN A O 1
#

Secondary structure (DSSP, 8-state):
-HHHHHHHHHHHHHHHHHTTHHHHHHHHHH---S------SS-TTS---EEEETTEEEEHHHHHHHHHHHH-SS--HHHHHHHHHHHHHTT-S----

Organism: Rasamsonia emersonii (NCBI:txid68825)

Radius of gyration: 24.06 Å; chains: 1; bounding box: 35×43×72 Å